Protein AF-A0A524C213-F1 (afdb_monomer)

Secondary structure (DSSP, 8-state):
-GGGGTPEEEEEEEEEEEETTEEEEEEEEE--HHHHHHHHHHHHHHHHH--

Solvent-accessible surface area (backbone atoms only — not comparable to full-atom values): 3213 Å² total; per-residue (Å²): 111,59,60,83,77,64,32,42,81,75,48,75,41,78,58,71,42,81,56,98,91,41,69,39,67,42,81,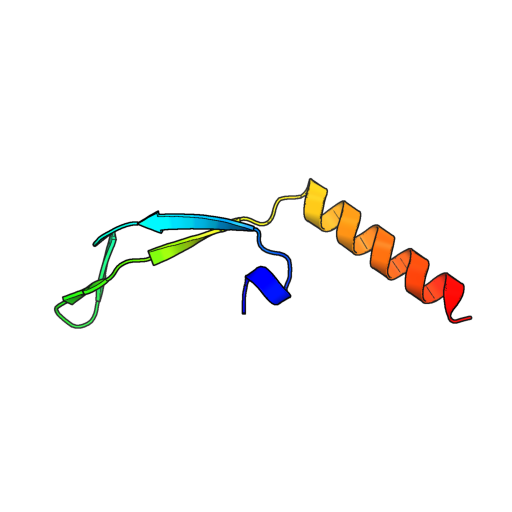42,68,49,76,53,70,68,59,51,54,54,51,52,54,52,52,60,50,53,57,65,75,74,111

Foldseek 3Di:
DCVVVPWAWDDKDFQPDDDPNDRDIDTDTDDDPVSVVVVVVVVVVVVVVVD

Radius of gyration: 16.85 Å; Cα contacts (8 Å, |Δi|>4): 50; chains: 1; bounding box: 38×19×40 Å

Nearest PDB structures (foldseek):
  3pzj-assembly1_A  TM=9.427E-01  e=1.292E-01  Chromobacterium violaceum
  3tcv-assembly1_A  TM=9.291E-01  e=1.292E-01  Brucella abortus 2308
  4r9m-assembly1_B  TM=9.024E-01  e=1.938E-01  Escherichia coli K-12
  4ri1-assembly1_A  TM=7.943E-01  e=3.326E-01  Helicobacter pylori 26695

Sequence (51 aa):
MAEKIGFKFEGILEQEFYVDGDYKDVRRYSYTKDRWMENKKKEENKEKEAD

Structure (mmCIF, N/CA/C/O backbone):
data_AF-A0A524C213-F1
#
_entry.id   AF-A0A524C213-F1
#
loop_
_atom_site.group_PDB
_atom_site.id
_atom_site.type_symbol
_atom_site.label_atom_id
_atom_site.label_alt_id
_atom_site.label_comp_id
_atom_site.label_asym_id
_atom_site.label_entity_id
_atom_site.label_seq_id
_atom_site.pdbx_PDB_ins_code
_atom_site.Cartn_x
_atom_site.Cartn_y
_atom_site.Cartn_z
_atom_site.occupancy
_atom_site.B_iso_or_equiv
_atom_site.auth_seq_id
_atom_site.auth_comp_id
_atom_site.auth_asym_id
_atom_site.auth_atom_id
_atom_site.pdbx_PDB_model_num
ATOM 1 N N . MET A 1 1 ? -9.306 -4.645 -4.603 1.00 79.69 1 MET A N 1
ATOM 2 C CA . MET A 1 1 ? -9.142 -5.479 -3.391 1.00 79.69 1 MET A CA 1
ATOM 3 C C . MET A 1 1 ? -8.820 -4.613 -2.174 1.00 79.69 1 MET A C 1
ATOM 5 O O . MET A 1 1 ? -9.623 -4.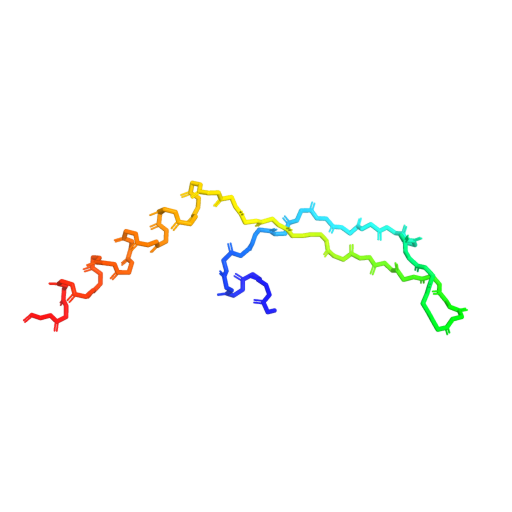607 -1.257 1.00 79.69 1 MET A O 1
ATOM 9 N N . ALA A 1 2 ? -7.742 -3.816 -2.197 1.00 86.44 2 ALA A N 1
ATOM 10 C CA . ALA A 1 2 ? -7.300 -2.981 -1.067 1.00 86.44 2 ALA A CA 1
ATOM 11 C C . ALA A 1 2 ? -8.397 -2.077 -0.460 1.00 86.44 2 ALA A C 1
ATOM 13 O O . ALA A 1 2 ? -8.618 -2.100 0.747 1.00 86.44 2 ALA A O 1
ATOM 14 N N . GLU A 1 3 ? -9.153 -1.353 -1.290 1.00 86.19 3 GLU A N 1
ATOM 15 C CA . GLU A 1 3 ? -10.231 -0.462 -0.818 1.00 86.19 3 GLU A CA 1
ATOM 16 C C . GLU A 1 3 ? -11.386 -1.216 -0.148 1.00 86.19 3 GLU A C 1
ATOM 18 O O . GLU A 1 3 ? -11.948 -0.733 0.831 1.00 86.19 3 GLU A O 1
ATOM 23 N N . LYS A 1 4 ? -11.696 -2.439 -0.611 1.00 86.38 4 LYS A N 1
ATOM 24 C CA . LYS A 1 4 ? -12.721 -3.297 0.012 1.00 86.38 4 LYS A CA 1
ATOM 25 C C . LYS A 1 4 ? -12.320 -3.748 1.419 1.00 86.38 4 LYS A C 1
ATOM 27 O O . LYS A 1 4 ? -13.189 -4.014 2.234 1.00 86.38 4 LYS A O 1
ATOM 32 N N . ILE A 1 5 ? -11.016 -3.820 1.687 1.00 84.56 5 ILE A N 1
ATOM 33 C CA . ILE A 1 5 ? -10.432 -4.203 2.982 1.00 84.56 5 ILE A CA 1
ATOM 34 C C . ILE A 1 5 ? -10.167 -2.947 3.845 1.00 84.56 5 ILE A C 1
ATOM 36 O O . ILE A 1 5 ? -9.664 -3.029 4.959 1.00 84.56 5 ILE A O 1
ATOM 40 N N . GLY A 1 6 ? -10.534 -1.755 3.359 1.00 85.44 6 GLY A N 1
ATOM 41 C CA . GLY A 1 6 ? -10.478 -0.514 4.131 1.00 85.44 6 GLY A CA 1
ATOM 42 C C . GLY A 1 6 ? -9.213 0.321 3.938 1.00 85.44 6 GLY A C 1
ATOM 43 O O . GLY A 1 6 ? -9.062 1.338 4.616 1.00 85.44 6 GLY A O 1
ATOM 44 N N . PHE A 1 7 ? -8.327 -0.030 3.004 1.00 93.19 7 PHE A N 1
ATOM 45 C CA . PHE A 1 7 ? -7.219 0.850 2.621 1.00 93.19 7 PHE A CA 1
ATOM 46 C C . PHE A 1 7 ? -7.736 2.095 1.882 1.00 93.19 7 PHE A C 1
ATOM 48 O O . PHE A 1 7 ? -8.736 2.045 1.165 1.00 93.19 7 PHE A O 1
ATOM 55 N N . LYS A 1 8 ? -7.069 3.240 2.058 1.00 93.19 8 LYS A N 1
ATOM 56 C CA . LYS A 1 8 ? -7.339 4.483 1.322 1.00 93.19 8 LYS A CA 1
ATOM 57 C C . LYS A 1 8 ? -6.448 4.541 0.090 1.00 93.19 8 LYS A C 1
ATOM 59 O O . LYS A 1 8 ? -5.252 4.317 0.215 1.00 93.19 8 LYS A O 1
ATOM 64 N N . PHE A 1 9 ? -7.012 4.856 -1.070 1.00 94.94 9 PHE A N 1
ATOM 65 C CA . PHE A 1 9 ? -6.214 5.175 -2.250 1.00 94.94 9 PHE A CA 1
ATOM 66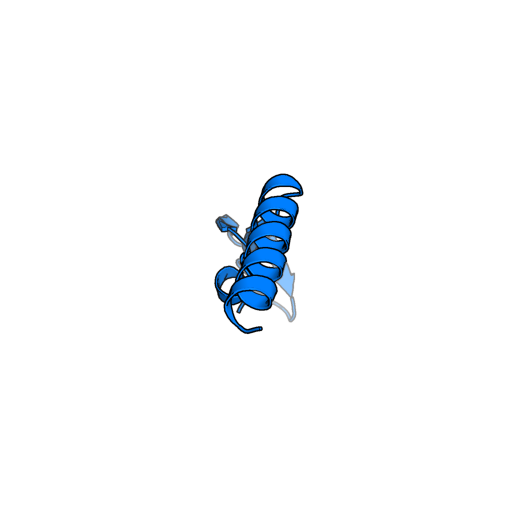 C C . PHE A 1 9 ? -5.530 6.537 -2.081 1.00 94.94 9 PHE A C 1
ATOM 68 O O . PHE A 1 9 ? -6.171 7.494 -1.645 1.00 94.94 9 PHE A O 1
ATOM 75 N N . GLU A 1 10 ? -4.244 6.613 -2.419 1.00 95.88 10 GLU A N 1
ATOM 76 C CA . GLU A 1 10 ? -3.452 7.846 -2.314 1.00 95.88 10 GLU A CA 1
ATOM 77 C C . GLU A 1 10 ? -3.043 8.410 -3.673 1.00 95.88 10 GLU A C 1
ATOM 79 O O . GLU A 1 10 ? -2.929 9.624 -3.811 1.00 95.88 10 GLU A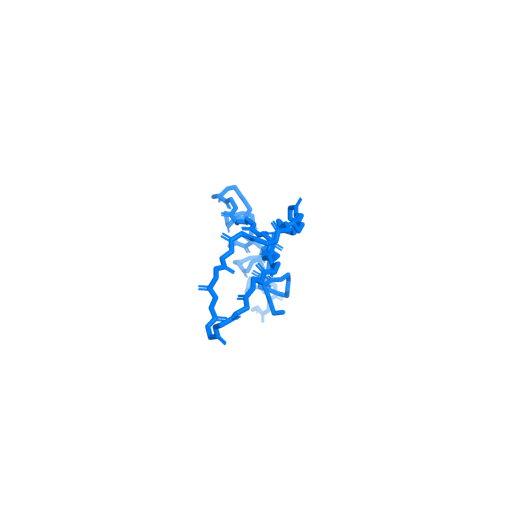 O 1
ATOM 84 N N . GLY A 1 11 ? -2.855 7.559 -4.682 1.00 96.94 11 GLY A N 1
ATOM 85 C CA . GLY A 1 11 ? -2.475 8.008 -6.017 1.00 96.94 11 GLY A CA 1
ATOM 86 C C . GLY A 1 11 ? -1.844 6.914 -6.867 1.00 96.94 11 GLY A C 1
ATOM 87 O O . GLY A 1 11 ? -1.683 5.772 -6.427 1.00 96.94 11 GLY A O 1
ATOM 88 N N . ILE A 1 12 ? -1.499 7.283 -8.098 1.00 97.69 12 ILE A N 1
ATOM 89 C CA . ILE A 1 12 ? -0.700 6.463 -9.011 1.00 97.69 12 ILE A CA 1
ATOM 90 C C . ILE A 1 12 ? 0.702 7.068 -9.069 1.00 97.69 12 ILE A C 1
ATOM 92 O O . ILE A 1 12 ? 0.841 8.281 -9.194 1.00 97.69 12 ILE A O 1
ATOM 96 N N . LEU A 1 13 ? 1.718 6.222 -8.946 1.00 97.50 13 LEU A N 1
ATOM 97 C CA . LEU A 1 13 ? 3.111 6.569 -9.200 1.00 97.50 13 LEU A CA 1
ATOM 98 C C . LEU A 1 13 ? 3.470 6.040 -10.575 1.00 97.50 13 LEU A C 1
ATOM 100 O O . LEU A 1 13 ? 3.374 4.832 -10.797 1.00 97.50 13 LEU A O 1
ATOM 104 N N . GLU A 1 14 ? 3.839 6.932 -11.479 1.00 97.31 14 GLU A N 1
ATOM 105 C CA . GLU A 1 14 ? 4.167 6.560 -12.850 1.00 97.31 14 GLU A CA 1
ATOM 106 C C . GLU A 1 14 ? 5.580 5.971 -12.921 1.00 97.31 14 GLU A C 1
ATOM 108 O O . GLU A 1 14 ? 6.515 6.534 -12.352 1.00 97.31 14 GLU A O 1
ATOM 113 N N . GLN A 1 15 ? 5.730 4.842 -13.618 1.00 96.00 15 GLN A N 1
ATOM 114 C CA . GLN A 1 15 ? 7.014 4.185 -13.910 1.00 96.00 15 GLN A CA 1
ATOM 115 C C . GLN A 1 15 ? 7.911 3.914 -12.684 1.00 96.00 15 GLN A C 1
ATOM 117 O O . GLN A 1 15 ? 9.136 3.922 -12.783 1.00 96.00 15 GLN A O 1
ATOM 122 N N . GLU A 1 16 ? 7.314 3.637 -11.524 1.00 96.50 16 GLU A N 1
ATOM 123 C CA . GLU A 1 16 ? 8.049 3.485 -10.258 1.00 96.50 16 GLU A CA 1
ATOM 124 C C . GLU A 1 16 ? 8.961 2.243 -10.239 1.00 96.50 16 GLU A C 1
ATOM 126 O O . GLU A 1 16 ? 10.056 2.281 -9.678 1.00 96.50 16 GLU A O 1
ATOM 131 N N . PHE A 1 17 ? 8.535 1.130 -10.854 1.00 97.06 17 PHE A N 1
A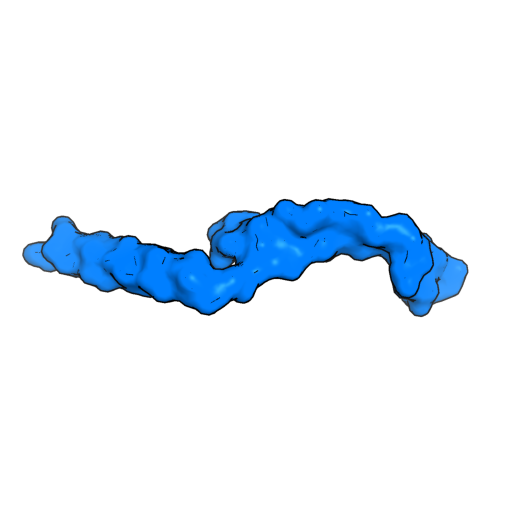TOM 132 C CA . PHE A 1 17 ? 9.314 -0.114 -10.866 1.00 97.06 17 PHE A CA 1
ATOM 133 C C . PHE A 1 17 ? 9.501 -0.674 -12.268 1.00 97.06 17 PHE A C 1
ATOM 135 O O . PHE A 1 17 ? 8.571 -0.690 -13.070 1.00 97.06 17 PHE A O 1
ATOM 142 N N . TYR A 1 18 ? 10.691 -1.219 -12.517 1.00 96.62 18 TYR A N 1
ATOM 143 C CA . TYR A 1 18 ? 10.999 -1.996 -13.711 1.00 96.62 18 TYR A CA 1
ATOM 144 C C . TYR A 1 18 ? 10.825 -3.489 -13.414 1.00 96.62 18 TYR A C 1
ATOM 146 O O . TYR A 1 18 ? 11.560 -4.054 -12.601 1.00 96.62 18 TYR A O 1
ATOM 154 N N . VAL A 1 19 ? 9.835 -4.120 -14.042 1.00 96.75 19 VAL A N 1
ATOM 155 C CA . VAL A 1 19 ? 9.460 -5.523 -13.815 1.00 96.75 19 VAL A CA 1
ATOM 156 C C . VAL A 1 19 ? 9.220 -6.192 -15.165 1.00 96.75 19 VAL A C 1
ATOM 158 O O . VAL A 1 19 ? 8.505 -5.654 -16.006 1.00 96.75 19 VAL A O 1
ATOM 161 N N . ASP A 1 20 ? 9.831 -7.361 -15.377 1.00 96.38 20 ASP A N 1
ATOM 162 C CA . ASP A 1 20 ? 9.697 -8.168 -16.602 1.00 96.38 20 ASP A CA 1
ATOM 163 C C . ASP A 1 20 ? 9.964 -7.402 -17.910 1.00 96.38 20 ASP A C 1
ATOM 165 O O . ASP A 1 20 ? 9.323 -7.632 -18.935 1.00 96.38 20 ASP A O 1
ATOM 169 N N . GLY A 1 21 ? 10.945 -6.496 -17.888 1.00 97.38 21 GLY A N 1
ATOM 170 C CA . GLY A 1 21 ? 11.370 -5.765 -19.081 1.00 97.38 21 GLY A CA 1
ATOM 171 C C . GLY A 1 21 ? 10.593 -4.476 -19.365 1.00 97.38 21 GLY A C 1
ATOM 172 O O . GLY A 1 21 ? 10.798 -3.881 -20.420 1.00 97.38 21 GLY A O 1
ATOM 173 N N . ASP A 1 22 ? 9.711 -4.046 -18.461 1.00 97.62 22 ASP A N 1
ATOM 174 C CA . ASP A 1 22 ? 8.867 -2.866 -18.651 1.00 97.62 22 ASP A CA 1
ATOM 175 C C . ASP A 1 22 ? 8.710 -2.056 -17.354 1.00 97.62 22 ASP A C 1
ATOM 177 O O . ASP A 1 22 ? 8.738 -2.606 -16.249 1.00 97.62 22 ASP A O 1
ATOM 181 N N . TYR A 1 23 ? 8.529 -0.742 -17.485 1.00 97.94 23 TYR A N 1
ATOM 182 C CA . TYR A 1 23 ? 8.213 0.126 -16.353 1.00 97.94 23 TYR A CA 1
ATOM 183 C C . TYR A 1 23 ? 6.721 0.051 -16.035 1.00 97.94 23 TYR A C 1
ATOM 185 O O . TYR A 1 23 ? 5.870 0.148 -16.918 1.00 97.94 23 TYR A O 1
ATOM 193 N N . LYS A 1 24 ? 6.388 -0.125 -14.756 1.00 97.00 24 LYS A N 1
ATOM 194 C CA . LYS A 1 24 ? 5.013 -0.282 -14.283 1.00 97.00 24 LYS A CA 1
ATOM 195 C C . LYS A 1 24 ? 4.620 0.841 -13.339 1.00 97.00 24 LYS A C 1
ATOM 197 O O . LYS A 1 24 ? 5.339 1.162 -12.391 1.00 97.00 24 LYS A O 1
ATOM 202 N N . ASP A 1 25 ? 3.419 1.353 -13.565 1.00 97.62 25 ASP A N 1
ATOM 203 C CA . ASP A 1 25 ? 2.772 2.285 -12.655 1.00 97.62 25 ASP A CA 1
ATOM 204 C C . ASP A 1 25 ? 2.242 1.553 -11.421 1.00 97.62 25 ASP A C 1
ATOM 206 O O . ASP A 1 25 ? 1.713 0.438 -11.502 1.00 97.62 25 ASP A O 1
ATOM 210 N N . VAL A 1 26 ? 2.327 2.202 -10.262 1.00 96.31 26 VAL A N 1
ATOM 211 C CA . VAL A 1 26 ? 1.899 1.622 -8.987 1.00 96.31 26 VAL A CA 1
ATOM 212 C C . VAL A 1 26 ? 0.775 2.425 -8.367 1.00 96.31 26 VAL A C 1
ATOM 214 O O . VAL A 1 26 ? 0.884 3.626 -8.137 1.00 96.31 26 VAL A O 1
ATOM 217 N N . ARG A 1 27 ? -0.302 1.729 -7.997 1.00 96.44 27 ARG A N 1
ATOM 218 C CA . ARG A 1 27 ? -1.371 2.295 -7.169 1.00 96.44 27 ARG A CA 1
ATOM 219 C C . ARG A 1 27 ? -0.947 2.266 -5.704 1.00 96.44 27 ARG A C 1
ATOM 221 O O . ARG A 1 27 ? -0.809 1.191 -5.119 1.00 96.44 27 ARG A O 1
ATOM 228 N N . ARG A 1 28 ? -0.775 3.441 -5.104 1.00 96.62 28 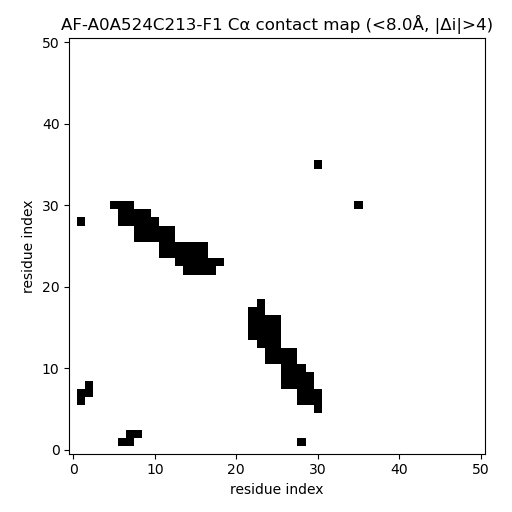ARG A N 1
ATOM 229 C CA . ARG A 1 28 ? -0.419 3.598 -3.693 1.00 96.62 28 ARG A CA 1
ATOM 230 C C . ARG A 1 28 ? -1.668 3.612 -2.819 1.00 96.62 28 ARG A C 1
ATOM 232 O O . ARG A 1 28 ? -2.662 4.274 -3.130 1.00 96.62 28 ARG A O 1
ATOM 239 N N . TYR A 1 29 ? -1.589 2.886 -1.709 1.00 96.31 29 TYR A N 1
ATOM 240 C CA . TYR A 1 29 ? -2.649 2.781 -0.719 1.00 96.31 29 TYR A CA 1
ATOM 241 C C . TYR A 1 29 ? -2.087 2.885 0.698 1.00 96.31 29 TYR A C 1
ATOM 243 O O . TYR A 1 29 ? -0.987 2.400 0.954 1.00 96.31 29 TYR A O 1
ATOM 251 N N . SER A 1 30 ? -2.874 3.421 1.629 1.00 94.62 30 SER A N 1
ATOM 252 C CA . SER A 1 30 ? -2.516 3.495 3.048 1.00 94.62 30 SER A CA 1
ATOM 253 C C . SER A 1 30 ? -3.605 2.947 3.968 1.00 94.62 30 SER A C 1
ATOM 255 O O . SER A 1 30 ? -4.802 2.988 3.670 1.00 94.62 30 SER A O 1
ATOM 257 N N . TYR A 1 31 ? -3.182 2.413 5.113 1.00 93.25 31 TYR A N 1
ATOM 258 C CA . TYR A 1 31 ? -4.062 1.993 6.198 1.00 93.25 31 TYR A CA 1
ATOM 259 C C . TYR A 1 31 ? -3.479 2.475 7.519 1.00 93.25 31 TYR A C 1
ATOM 261 O O . TYR A 1 31 ? -2.450 1.985 7.978 1.00 93.25 31 TYR A O 1
ATOM 269 N N . THR A 1 32 ? -4.101 3.501 8.093 1.00 91.25 32 THR A N 1
ATOM 270 C CA . THR A 1 32 ? -3.600 4.141 9.307 1.00 91.25 32 THR A CA 1
ATOM 271 C C . THR A 1 32 ? -4.084 3.410 10.552 1.00 91.25 32 THR A C 1
ATOM 273 O O . THR A 1 32 ? -5.145 2.781 10.562 1.00 91.25 32 THR A O 1
ATOM 276 N N . LYS A 1 33 ? -3.314 3.536 11.638 1.00 90.44 33 LYS A N 1
ATOM 277 C CA . LYS A 1 33 ? -3.673 2.972 12.943 1.00 90.44 33 LYS A CA 1
ATOM 278 C C . LYS A 1 33 ? -5.036 3.474 13.427 1.00 90.44 33 LYS A C 1
ATOM 280 O O . LYS A 1 33 ? -5.823 2.672 13.916 1.00 90.44 33 LYS A O 1
ATOM 285 N N . ASP A 1 34 ? -5.340 4.757 13.251 1.00 88.38 34 ASP A N 1
ATOM 286 C CA . ASP A 1 34 ? -6.630 5.326 13.663 1.00 88.38 34 ASP A CA 1
ATOM 287 C C . ASP A 1 34 ? -7.796 4.654 1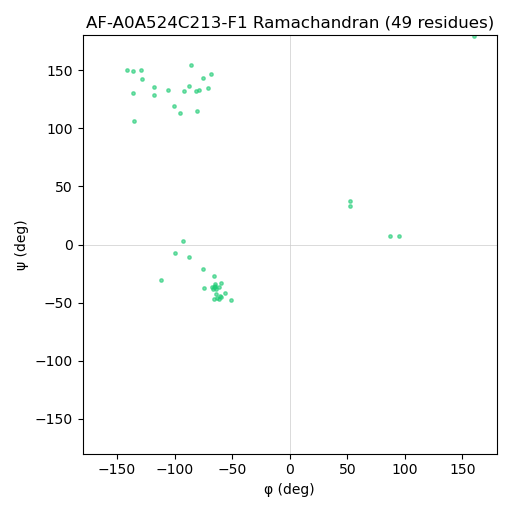2.936 1.00 88.38 34 ASP A C 1
ATOM 289 O O . ASP A 1 34 ? -8.762 4.219 13.562 1.00 88.38 34 ASP A O 1
ATOM 293 N N . ARG A 1 35 ? -7.650 4.448 11.622 1.00 85.56 35 ARG A N 1
ATOM 294 C CA . ARG A 1 35 ? -8.655 3.767 10.802 1.00 85.56 35 ARG A CA 1
ATOM 295 C C . ARG A 1 35 ? -8.822 2.299 11.189 1.00 85.56 35 ARG A C 1
ATOM 297 O O . ARG A 1 35 ? -9.938 1.788 11.192 1.00 85.56 35 ARG A O 1
ATOM 304 N N . TRP A 1 36 ? -7.732 1.631 11.563 1.00 87.62 36 TRP A N 1
ATOM 305 C CA . TRP A 1 36 ? -7.798 0.281 12.119 1.00 87.62 36 TRP A CA 1
ATOM 306 C C . TRP A 1 36 ? -8.592 0.233 13.425 1.00 87.62 36 TRP A C 1
ATOM 308 O O . TRP A 1 36 ? -9.479 -0.606 13.570 1.00 87.62 36 TRP A O 1
ATOM 318 N N . MET A 1 37 ? -8.324 1.159 14.348 1.00 90.00 37 MET A N 1
ATOM 319 C CA . MET A 1 37 ? -9.031 1.229 15.628 1.00 90.00 37 MET A CA 1
ATOM 320 C C . MET A 1 37 ? -10.524 1.541 15.449 1.00 90.00 37 MET A C 1
ATOM 322 O O . MET A 1 37 ? -11.353 0.975 16.158 1.00 90.00 37 MET A O 1
ATOM 326 N N . GLU A 1 38 ? -10.888 2.406 14.500 1.00 86.56 38 GLU A N 1
ATOM 327 C CA . GLU A 1 38 ? -12.289 2.669 14.146 1.00 86.56 38 GLU A CA 1
ATOM 328 C C . GLU A 1 38 ? -12.991 1.433 13.583 1.00 86.56 38 GLU A C 1
ATOM 330 O O . GLU A 1 38 ? -14.115 1.129 13.982 1.00 86.56 38 GLU A O 1
ATOM 335 N N . ASN A 1 39 ? -12.339 0.718 12.664 1.00 84.00 39 ASN A N 1
ATOM 336 C CA . ASN A 1 39 ? -12.901 -0.490 12.066 1.00 84.00 39 ASN A CA 1
ATOM 337 C C . ASN A 1 39 ? -13.098 -1.583 13.118 1.00 84.00 39 ASN A C 1
ATOM 339 O O . ASN A 1 39 ? -14.178 -2.162 13.181 1.00 84.00 39 ASN A O 1
ATOM 343 N N . LYS A 1 40 ? -12.120 -1.774 14.010 1.00 85.31 40 LYS A 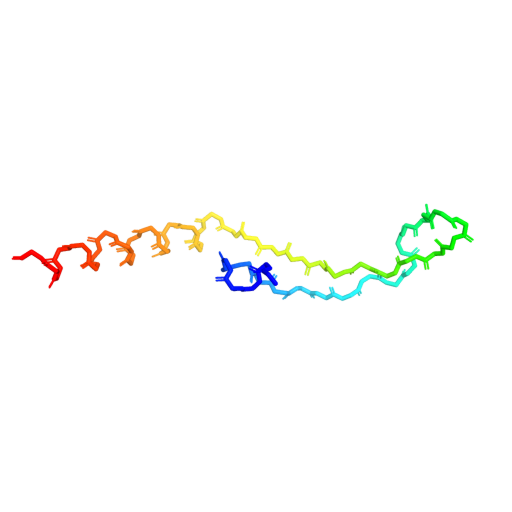N 1
ATOM 344 C CA . LYS A 1 40 ? -12.216 -2.741 15.106 1.00 85.31 40 LYS A CA 1
ATOM 345 C C . LYS A 1 40 ? -13.397 -2.443 16.038 1.00 85.31 40 LYS A C 1
ATOM 347 O O . LYS A 1 40 ? -14.182 -3.332 16.338 1.00 85.31 40 LYS A O 1
ATOM 352 N N . LYS A 1 41 ? -13.587 -1.177 16.430 1.00 85.94 41 LYS A N 1
ATOM 353 C CA . LYS A 1 41 ? -14.745 -0.763 17.247 1.00 85.94 41 LYS A CA 1
ATOM 354 C C . LYS A 1 41 ? -16.084 -1.013 16.547 1.00 85.94 41 LYS A C 1
ATOM 356 O O . LYS A 1 41 ? -17.064 -1.354 17.199 1.00 85.94 41 LYS A O 1
ATOM 361 N N . LYS A 1 42 ? -16.151 -0.820 15.225 1.00 83.19 42 LYS A N 1
ATOM 362 C CA . LYS A 1 42 ? -17.366 -1.100 14.441 1.00 83.19 42 LYS A CA 1
ATOM 363 C C . LYS A 1 42 ? -17.687 -2.590 14.397 1.00 83.19 42 LYS A C 1
ATOM 365 O O . LYS A 1 42 ? -18.861 -2.936 14.439 1.00 83.19 42 LYS A O 1
ATOM 370 N N . GLU A 1 43 ? -16.677 -3.448 14.297 1.00 83.00 43 GLU A N 1
ATOM 371 C CA . GLU A 1 43 ? -16.859 -4.903 14.347 1.00 83.00 43 GLU A CA 1
ATOM 372 C C . GLU A 1 43 ? -17.349 -5.349 15.731 1.00 83.00 43 GLU A C 1
ATOM 374 O O . GLU A 1 43 ? -18.378 -6.012 15.815 1.00 83.00 43 GLU A O 1
ATOM 379 N N . GLU A 1 44 ? -16.721 -4.864 16.807 1.00 80.06 44 GLU A N 1
ATOM 380 C CA . GLU A 1 44 ? -17.137 -5.148 18.191 1.00 80.06 44 GLU A CA 1
ATOM 381 C C . GLU A 1 44 ? -18.575 -4.682 18.497 1.00 80.06 44 GLU A C 1
ATOM 383 O O . GLU A 1 44 ? -19.279 -5.305 19.289 1.00 80.06 44 GLU A O 1
ATOM 388 N N . ASN A 1 45 ? -19.034 -3.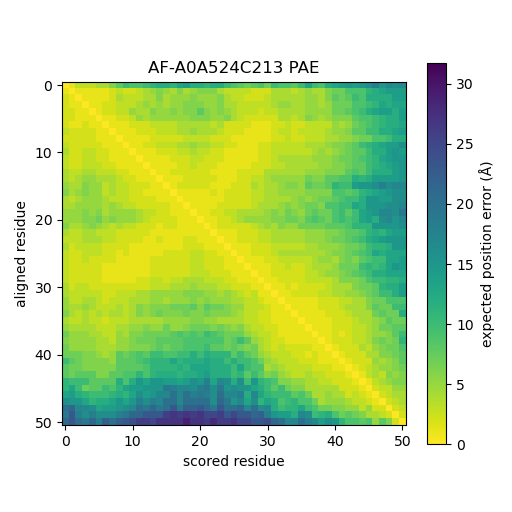584 17.887 1.00 76.62 45 ASN A N 1
ATOM 389 C CA . ASN A 1 45 ? -20.412 -3.113 18.051 1.00 76.62 45 ASN A CA 1
ATOM 390 C C . ASN A 1 45 ? -21.422 -3.969 17.274 1.00 76.62 45 ASN A C 1
ATOM 392 O O . ASN A 1 45 ? -22.500 -4.231 17.795 1.00 76.62 45 ASN A O 1
ATOM 396 N N . LYS A 1 46 ? -21.073 -4.440 16.069 1.00 74.12 46 LYS A N 1
ATOM 397 C CA . LYS A 1 46 ? -21.945 -5.325 15.280 1.00 74.12 46 LYS A CA 1
ATOM 398 C C . LYS A 1 46 ? -22.169 -6.675 15.951 1.00 74.12 46 LYS A C 1
ATOM 400 O O . LYS A 1 46 ? -23.264 -7.211 15.848 1.00 74.12 46 LYS A O 1
ATOM 405 N N . GLU A 1 47 ? -21.155 -7.212 16.627 1.00 66.00 47 GLU A N 1
ATOM 406 C CA . GLU A 1 47 ? -21.292 -8.457 17.394 1.00 66.00 47 GLU A CA 1
ATOM 407 C C . GLU A 1 47 ? -22.263 -8.294 18.570 1.00 66.00 47 GLU A C 1
ATOM 409 O O . GLU A 1 47 ? -23.059 -9.185 18.826 1.00 66.00 47 GLU A O 1
ATOM 414 N N . LYS A 1 48 ? -22.276 -7.129 19.229 1.00 66.06 48 LYS A N 1
ATOM 415 C CA . LYS A 1 48 ? -23.191 -6.841 20.348 1.00 66.06 48 LYS A CA 1
ATOM 416 C C . LYS A 1 48 ? -24.635 -6.559 19.936 1.00 66.06 48 LYS A C 1
ATOM 418 O O . LYS A 1 48 ? -25.514 -6.630 20.782 1.00 66.06 48 LYS A O 1
ATOM 423 N N . GLU A 1 49 ? -24.872 -6.169 18.686 1.00 61.47 49 GLU A N 1
ATOM 424 C CA . GLU A 1 49 ? -26.221 -5.968 18.136 1.00 61.47 49 GLU A CA 1
ATOM 425 C C . GLU A 1 49 ? -26.817 -7.262 17.550 1.00 61.47 49 GLU A C 1
ATOM 427 O O . GLU A 1 49 ? -27.999 -7.286 17.208 1.00 61.47 49 GLU A O 1
ATOM 432 N N . ALA A 1 50 ? -26.005 -8.314 17.399 1.00 61.00 50 ALA A N 1
ATOM 433 C CA . ALA A 1 50 ? -26.403 -9.605 16.837 1.00 61.00 50 ALA A CA 1
ATOM 434 C C . ALA A 1 50 ? -26.691 -10.693 17.896 1.00 61.00 50 ALA A C 1
ATOM 436 O O . ALA A 1 50 ? -27.167 -11.766 17.519 1.00 61.00 50 ALA A O 1
ATOM 437 N N . ASP A 1 51 ? -26.412 -10.408 19.173 1.00 52.69 51 ASP A N 1
ATOM 438 C CA . ASP A 1 51 ? -26.714 -11.220 20.369 1.00 52.69 51 ASP A CA 1
ATOM 439 C C . ASP A 1 51 ? -27.981 -10.691 21.071 1.00 52.69 51 ASP A C 1
ATOM 441 O O . ASP A 1 51 ? -28.837 -11.514 21.471 1.00 52.69 51 ASP A O 1
#

pLDDT: mean 88.14, std 10.84, range [52.69, 97.94]

Mean predicted aligned error: 5.97 Å